Protein AF-A0A259FMA1-F1 (afdb_monomer)

Radius of gyration: 17.79 Å; Cα contacts (8 Å, |Δi|>4): 125; chains: 1; bounding box: 41×22×51 Å

Sequence (116 aa):
MLRATVSTAQATLKATILINGGAAAALLAFIGGIWPATPALMTCLAKALILFVGGVASSAIGTALAYLSQAGFSNEFGAKSKQIGAVTRALAILVVLGAFGFFIAGAVVAYGAVAI

pLDDT: mean 92.95, std 6.94, range [60.34, 98.44]

Mean predicted aligned error: 3.75 Å

Nearest PDB structures (foldseek):
  7x8v-assembly5_E  TM=8.460E-01  e=3.768E+00  Oryza sativa Japonica Group
  8zak-assembly1_A  TM=6.049E-01  e=2.208E+00  Campylobacter jejuni
  3tul-assembly5_D  TM=5.774E-01  e=1.365E+00  Salmonella enterica subsp. enterica serovar Typhimurium
  8zak-assembly2_B  TM=6.036E-01  e=2.884E+00  Campylobacter jejuni

Solvent-accessible surface area (backbone atoms only — not comparable to full-atom values): 5596 Å² total; per-residue (Å²): 109,71,67,59,55,51,53,50,52,53,51,50,35,52,49,46,29,50,54,17,44,49,51,29,51,52,50,53,54,50,57,70,69,51,67,90,61,58,74,65,48,53,52,35,45,51,51,16,37,52,25,11,50,50,7,24,52,28,19,52,51,20,48,54,26,47,50,51,14,50,42,12,69,69,47,74,57,56,96,52,5,63,59,49,13,52,52,28,40,54,50,19,52,54,30,42,54,48,18,51,51,24,36,54,53,14,50,53,39,40,48,61,47,72,76,107

Foldseek 3Di:
DVVVVLVVLVVLLVVLLCLLVVVLVVLVVVLVVPPPDDPQLVVLSVLLNVLSVLLNVLSVLLVVLSVLLVCLVVCVPPPCSVVSNVVSNVSSVVSNVSSVVSNVVSVVSNCVSPVD

Secondary structure (DSSP, 8-state):
-HHHHHHHHHHHHHHHHHHHHHHHHHHHHHHHHS-S--HHHHHHHHHHHHHHHHHHHHHHHHHHHHHHHHHHHTTTTGGGHHHHHHHHHHHHHHHHHHHHHHHHHHHHHHHHHH--

Structure (mmCIF, N/CA/C/O backbone):
data_AF-A0A259FMA1-F1
#
_entry.id   AF-A0A259FMA1-F1
#
loop_
_atom_site.group_PDB
_atom_site.id
_atom_site.type_symbol
_atom_site.label_atom_id
_atom_site.label_alt_id
_atom_site.label_comp_id
_atom_site.label_asym_id
_atom_site.label_entity_id
_atom_site.label_seq_id
_atom_site.pdbx_PDB_ins_code
_atom_site.Cartn_x
_atom_site.Cartn_y
_atom_site.Cartn_z
_atom_site.occupancy
_atom_site.B_iso_or_equiv
_atom_site.auth_seq_id
_atom_site.auth_comp_id
_atom_site.auth_asym_id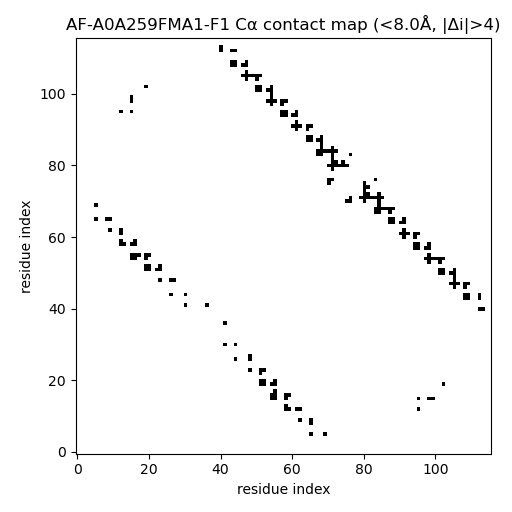
_atom_site.auth_atom_id
_atom_site.pdbx_PDB_model_num
ATOM 1 N N . MET A 1 1 ? -17.166 -10.350 16.332 1.00 61.84 1 MET A N 1
ATOM 2 C CA . MET A 1 1 ? -17.093 -9.878 14.928 1.00 61.84 1 MET A CA 1
ATOM 3 C C . MET A 1 1 ? -15.997 -8.835 14.711 1.00 61.84 1 MET A C 1
ATOM 5 O O . MET A 1 1 ? -15.114 -9.104 13.913 1.00 61.84 1 MET A O 1
ATOM 9 N N . LEU A 1 2 ? -15.960 -7.725 15.466 1.00 69.81 2 LEU A N 1
ATOM 10 C CA . LEU A 1 2 ? -14.937 -6.664 15.323 1.00 69.81 2 LEU A CA 1
ATOM 11 C C . LEU A 1 2 ? -13.480 -7.172 15.328 1.00 69.81 2 LEU A C 1
ATOM 13 O O . LEU A 1 2 ? -12.704 -6.807 14.452 1.00 69.81 2 LEU A O 1
ATOM 17 N N . ARG A 1 3 ? -13.124 -8.079 16.250 1.00 70.06 3 ARG A N 1
ATOM 18 C CA . ARG A 1 3 ? -11.771 -8.664 16.338 1.00 70.06 3 ARG A CA 1
ATOM 19 C C . ARG A 1 3 ? -11.357 -9.436 15.077 1.00 70.06 3 ARG A C 1
ATOM 21 O O . ARG A 1 3 ? -10.216 -9.329 14.645 1.00 70.06 3 ARG A O 1
ATOM 28 N N . ALA A 1 4 ? -12.287 -10.182 14.476 1.00 74.44 4 ALA A N 1
ATOM 29 C CA . ALA A 1 4 ? -12.032 -10.935 13.247 1.00 74.44 4 ALA A CA 1
ATOM 30 C C . ALA A 1 4 ? -11.833 -9.990 12.050 1.00 74.44 4 ALA A C 1
ATOM 32 O O . ALA A 1 4 ? -10.905 -10.173 11.264 1.00 74.44 4 ALA A O 1
ATOM 33 N N . THR A 1 5 ? -12.640 -8.929 11.957 1.00 77.81 5 THR A N 1
ATOM 34 C CA . THR A 1 5 ? -12.496 -7.888 10.927 1.00 77.81 5 THR A CA 1
ATOM 35 C C . THR A 1 5 ? -11.163 -7.147 11.051 1.00 77.81 5 THR A C 1
ATOM 37 O O . THR A 1 5 ? -10.488 -6.935 10.050 1.00 77.81 5 THR A 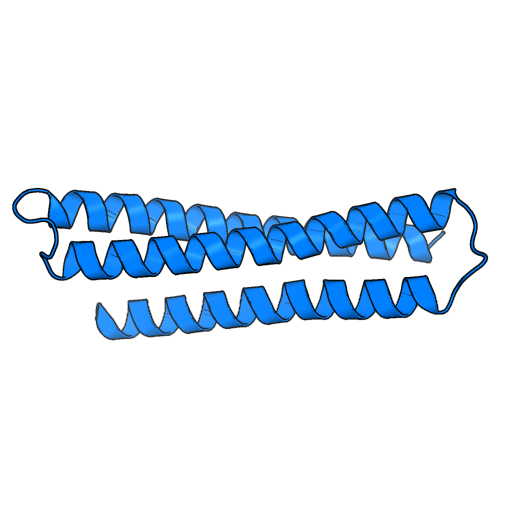O 1
ATOM 40 N N . VAL A 1 6 ? -10.748 -6.805 12.274 1.00 78.62 6 VAL A N 1
ATOM 41 C CA . VAL A 1 6 ? -9.457 -6.154 12.550 1.00 78.62 6 VAL A CA 1
ATOM 42 C C . VAL A 1 6 ? -8.280 -7.056 12.178 1.00 78.62 6 VAL A C 1
ATOM 44 O O . VAL A 1 6 ? -7.353 -6.608 11.506 1.00 78.62 6 VAL A O 1
ATOM 47 N N . SER A 1 7 ? -8.327 -8.331 12.572 1.00 85.50 7 SER A N 1
ATOM 48 C CA . SER A 1 7 ? -7.279 -9.298 12.233 1.00 85.50 7 SER A CA 1
ATOM 49 C C . SER A 1 7 ? -7.154 -9.484 10.719 1.00 85.50 7 SER A C 1
ATOM 51 O O . SER A 1 7 ? -6.045 -9.453 10.188 1.00 85.50 7 SER A O 1
ATOM 53 N N . THR A 1 8 ? -8.287 -9.580 10.018 1.00 88.06 8 THR A N 1
ATOM 54 C CA . THR A 1 8 ? -8.319 -9.664 8.552 1.00 88.06 8 THR A CA 1
ATOM 55 C C . THR A 1 8 ? -7.727 -8.405 7.919 1.00 88.06 8 THR A C 1
ATOM 57 O O . THR A 1 8 ? -6.864 -8.511 7.055 1.00 88.06 8 THR A O 1
ATOM 60 N N . ALA A 1 9 ? -8.105 -7.214 8.396 1.00 87.12 9 ALA A N 1
ATOM 61 C CA . ALA A 1 9 ? -7.566 -5.952 7.890 1.00 87.12 9 ALA A CA 1
ATOM 62 C C . ALA A 1 9 ? -6.039 -5.857 8.060 1.00 87.12 9 ALA A C 1
ATOM 64 O O . ALA A 1 9 ? -5.336 -5.470 7.127 1.00 87.12 9 ALA A O 1
ATOM 65 N N . GLN A 1 10 ? -5.505 -6.257 9.219 1.00 88.88 10 GLN A N 1
ATOM 66 C CA . GLN A 1 10 ? -4.057 -6.303 9.450 1.00 88.88 10 GLN A CA 1
ATOM 67 C C . GLN A 1 10 ? -3.351 -7.312 8.538 1.00 88.88 10 GLN A C 1
ATOM 69 O O . GLN A 1 10 ? -2.250 -7.031 8.065 1.00 88.88 10 GLN A O 1
ATOM 74 N N . ALA A 1 11 ? -3.961 -8.471 8.280 1.00 92.81 11 ALA A N 1
ATOM 75 C CA . ALA A 1 11 ? -3.418 -9.454 7.346 1.00 92.81 11 ALA A CA 1
ATOM 76 C C . ALA A 1 11 ? -3.373 -8.897 5.915 1.00 92.81 11 ALA A C 1
ATOM 78 O O . ALA A 1 11 ? -2.332 -8.985 5.264 1.00 92.81 11 ALA A O 1
ATOM 79 N N . THR A 1 12 ? -4.452 -8.252 5.459 1.00 92.62 12 THR A N 1
ATOM 80 C CA . THR A 1 12 ? -4.504 -7.581 4.153 1.00 92.62 12 THR A CA 1
ATOM 81 C C . TH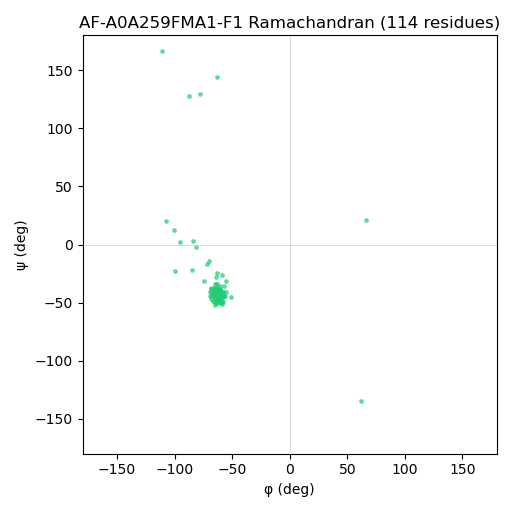R A 1 12 ? -3.422 -6.513 4.034 1.00 92.62 12 THR A C 1
ATOM 83 O O . THR A 1 12 ? -2.661 -6.538 3.077 1.00 92.62 12 THR A O 1
ATOM 86 N N . LEU A 1 13 ? -3.285 -5.624 5.021 1.00 92.88 13 LEU A N 1
ATOM 87 C CA . LEU A 1 13 ? -2.268 -4.567 5.012 1.00 92.88 13 LEU A CA 1
ATOM 88 C C . LEU A 1 13 ? -0.842 -5.123 4.925 1.00 92.88 13 LEU A C 1
ATOM 90 O O . LEU A 1 13 ? -0.043 -4.644 4.122 1.00 92.88 13 LEU A O 1
ATOM 94 N N . LYS A 1 14 ? -0.531 -6.164 5.707 1.00 94.06 14 LYS A N 1
ATOM 95 C CA . LYS A 1 14 ? 0.770 -6.847 5.647 1.00 94.06 14 LYS A CA 1
ATOM 96 C C . LYS A 1 14 ? 1.018 -7.464 4.271 1.00 94.06 14 LYS A C 1
ATOM 98 O O . LYS A 1 14 ? 2.112 -7.313 3.733 1.00 94.06 14 LYS A O 1
ATOM 103 N N . ALA A 1 15 ? 0.010 -8.117 3.694 1.00 95.75 15 ALA A N 1
ATOM 104 C CA . ALA A 1 15 ? 0.105 -8.684 2.354 1.00 95.75 15 ALA A CA 1
ATOM 105 C C . ALA A 1 15 ? 0.332 -7.592 1.296 1.00 95.75 15 ALA A C 1
ATOM 107 O O . ALA A 1 15 ? 1.223 -7.734 0.465 1.00 95.75 15 ALA A O 1
ATOM 108 N N . THR A 1 16 ? -0.394 -6.473 1.354 1.00 94.31 16 THR A N 1
ATOM 109 C CA . THR A 1 16 ? -0.238 -5.369 0.394 1.00 94.31 16 THR A CA 1
ATOM 110 C C . THR A 1 16 ? 1.133 -4.694 0.502 1.00 94.31 16 THR A C 1
ATOM 112 O O . THR A 1 16 ? 1.722 -4.375 -0.534 1.00 94.31 16 THR A O 1
ATOM 115 N N . ILE A 1 17 ? 1.678 -4.536 1.719 1.00 96.44 17 ILE A N 1
ATOM 116 C CA . ILE A 1 17 ? 3.066 -4.086 1.938 1.00 96.44 17 ILE A CA 1
ATOM 117 C C . ILE A 1 17 ? 4.045 -5.066 1.292 1.00 96.44 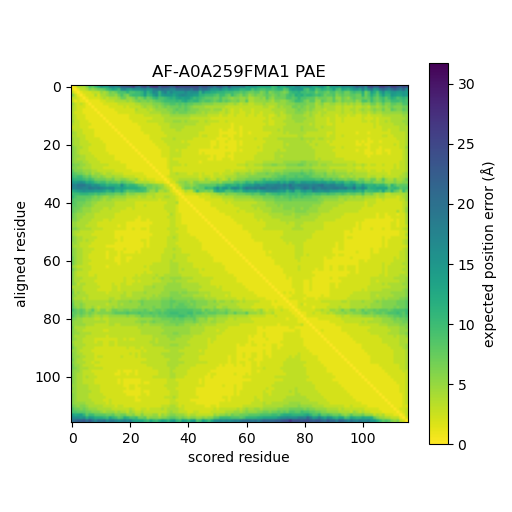17 ILE A C 1
ATOM 119 O O . ILE A 1 17 ? 4.936 -4.635 0.566 1.00 96.44 17 ILE A O 1
ATOM 123 N N . LEU A 1 18 ? 3.877 -6.371 1.529 1.00 97.38 18 LEU A N 1
ATOM 124 C CA . LEU A 1 18 ? 4.782 -7.395 1.009 1.00 97.38 18 LEU A CA 1
ATOM 125 C C . LEU A 1 18 ? 4.751 -7.469 -0.522 1.00 97.38 18 LEU A C 1
ATOM 127 O O . LEU A 1 18 ? 5.802 -7.561 -1.143 1.00 97.38 18 LEU A O 1
ATOM 131 N N . ILE A 1 19 ? 3.567 -7.392 -1.130 1.00 97.25 19 ILE A N 1
ATOM 132 C CA . ILE A 1 19 ? 3.395 -7.445 -2.587 1.00 97.25 19 ILE A CA 1
ATOM 133 C C . ILE A 1 19 ? 4.044 -6.224 -3.249 1.00 97.25 19 ILE A C 1
ATOM 135 O O . ILE A 1 19 ? 4.875 -6.377 -4.143 1.00 97.25 19 ILE A O 1
ATOM 139 N N . ASN A 1 20 ? 3.713 -5.012 -2.791 1.00 97.38 20 ASN A N 1
ATOM 140 C CA . ASN A 1 20 ? 4.286 -3.790 -3.357 1.00 97.38 20 ASN A CA 1
ATOM 141 C C . ASN A 1 20 ? 5.789 -3.678 -3.068 1.00 97.38 20 ASN A C 1
ATOM 143 O O . ASN A 1 20 ? 6.567 -3.344 -3.957 1.00 97.38 20 ASN A O 1
ATOM 147 N N . GLY A 1 21 ? 6.212 -3.989 -1.843 1.00 97.50 21 GLY A N 1
ATOM 148 C CA . GLY A 1 21 ? 7.617 -3.951 -1.444 1.00 97.50 21 GLY A CA 1
ATOM 149 C C . GLY A 1 21 ? 8.452 -4.995 -2.178 1.00 97.50 21 GLY A C 1
ATOM 150 O O . GLY A 1 21 ? 9.549 -4.687 -2.634 1.00 97.50 21 GLY A O 1
ATOM 151 N N . GLY A 1 22 ? 7.911 -6.201 -2.364 1.00 97.94 22 GLY A N 1
ATOM 152 C CA . GLY A 1 22 ? 8.536 -7.260 -3.151 1.00 97.94 22 GLY A CA 1
ATOM 153 C C . GLY A 1 22 ? 8.697 -6.867 -4.617 1.00 97.94 22 GLY A 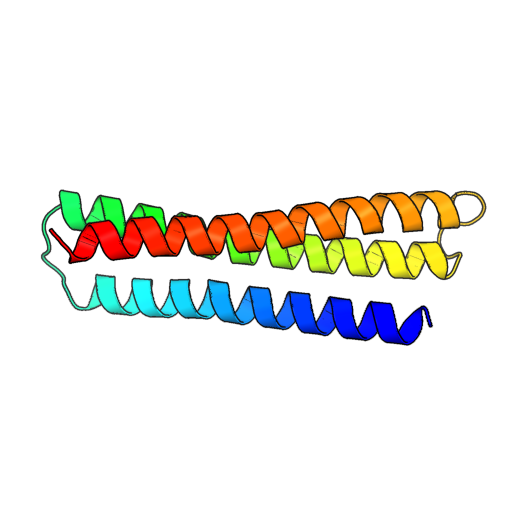C 1
ATOM 154 O O . GLY A 1 22 ? 9.781 -7.034 -5.171 1.00 97.94 22 GLY A O 1
ATOM 155 N N . ALA A 1 23 ? 7.667 -6.270 -5.225 1.00 97.62 23 ALA A N 1
ATOM 156 C CA . ALA A 1 23 ? 7.746 -5.749 -6.590 1.00 97.62 23 ALA A CA 1
ATOM 157 C C . ALA A 1 23 ? 8.782 -4.618 -6.721 1.00 97.62 23 ALA A C 1
ATOM 159 O O . ALA A 1 23 ? 9.595 -4.634 -7.644 1.00 97.62 23 ALA A O 1
ATOM 160 N N . ALA A 1 24 ? 8.809 -3.676 -5.772 1.00 98.00 24 ALA A N 1
ATOM 161 C CA . ALA A 1 24 ? 9.804 -2.605 -5.735 1.00 98.00 24 ALA A CA 1
ATOM 162 C C . ALA A 1 24 ? 11.238 -3.149 -5.606 1.00 98.00 24 ALA A C 1
ATOM 164 O O . ALA A 1 24 ? 12.123 -2.730 -6.350 1.00 98.00 24 ALA A O 1
ATOM 165 N N . ALA A 1 25 ? 11.468 -4.107 -4.702 1.00 97.69 25 ALA A N 1
ATOM 166 C CA . ALA A 1 25 ? 12.777 -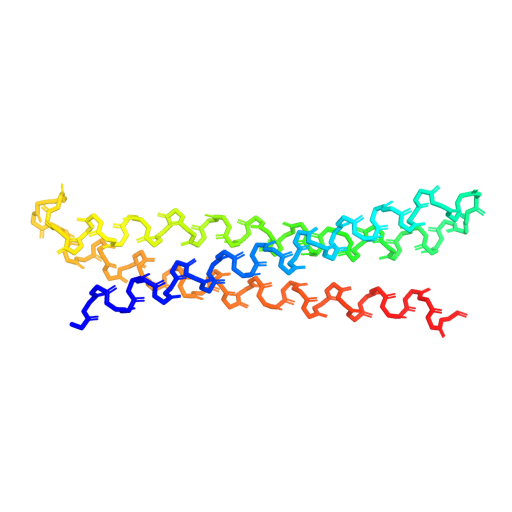4.726 -4.502 1.00 97.69 25 ALA A CA 1
ATOM 167 C C . ALA A 1 25 ? 13.236 -5.518 -5.736 1.00 97.69 25 ALA A C 1
ATOM 169 O O . ALA A 1 25 ? 14.384 -5.382 -6.158 1.00 97.69 25 ALA A O 1
ATOM 170 N N . ALA A 1 26 ? 12.336 -6.293 -6.351 1.00 96.50 26 ALA A N 1
ATOM 171 C CA . ALA A 1 26 ? 12.620 -7.025 -7.583 1.00 96.50 26 ALA A CA 1
ATOM 172 C C . ALA A 1 26 ? 12.990 -6.076 -8.733 1.00 96.50 26 ALA A C 1
ATOM 174 O O . ALA A 1 26 ? 13.958 -6.320 -9.452 1.00 96.50 26 ALA A O 1
ATOM 175 N N . LEU A 1 27 ? 12.263 -4.963 -8.873 1.00 94.88 27 LEU A N 1
ATOM 176 C CA . LEU A 1 27 ? 12.534 -3.976 -9.914 1.00 94.88 27 LEU A CA 1
ATOM 177 C C . LEU A 1 27 ? 13.858 -3.241 -9.683 1.00 94.88 27 LEU A C 1
ATOM 179 O O . LEU A 1 27 ? 14.607 -3.028 -10.630 1.00 94.88 27 LEU A O 1
ATOM 183 N N . LEU A 1 28 ? 14.175 -2.890 -8.435 1.00 93.75 28 LEU A N 1
ATOM 184 C CA . LEU A 1 28 ? 15.449 -2.260 -8.087 1.00 93.75 28 LEU A CA 1
ATOM 185 C C . LEU A 1 28 ? 16.636 -3.190 -8.381 1.00 93.75 28 LEU A C 1
ATOM 187 O O . LEU A 1 28 ? 17.635 -2.747 -8.948 1.00 93.75 28 LEU A O 1
ATOM 191 N N . ALA A 1 29 ? 16.504 -4.480 -8.057 1.00 94.88 29 ALA A N 1
ATOM 192 C CA . ALA A 1 29 ? 17.501 -5.492 -8.396 1.00 94.88 29 ALA A CA 1
ATOM 193 C C . ALA A 1 29 ? 17.668 -5.636 -9.918 1.00 94.88 29 ALA A C 1
ATOM 195 O O . ALA A 1 29 ? 18.793 -5.667 -10.416 1.00 94.88 29 ALA A O 1
ATOM 196 N N . PHE A 1 30 ? 16.558 -5.660 -10.661 1.00 91.44 30 PHE A N 1
ATOM 197 C CA . PHE A 1 30 ? 16.578 -5.721 -12.120 1.00 91.44 30 PHE A CA 1
ATOM 198 C C . PHE A 1 30 ? 17.272 -4.501 -12.742 1.00 91.44 30 PHE A C 1
ATOM 200 O O . PHE A 1 30 ? 18.172 -4.674 -13.560 1.00 91.44 30 PHE A O 1
ATOM 207 N N . ILE A 1 31 ? 16.924 -3.282 -12.310 1.00 91.25 31 ILE A N 1
ATOM 208 C CA . ILE A 1 31 ? 17.553 -2.031 -12.774 1.00 91.25 31 ILE A CA 1
ATOM 209 C C . ILE A 1 31 ? 19.073 -2.066 -12.557 1.00 91.25 31 ILE A C 1
ATOM 211 O O . ILE A 1 31 ? 19.823 -1.702 -13.461 1.00 91.25 31 ILE A O 1
ATOM 215 N N . GLY A 1 32 ? 19.530 -2.531 -11.389 1.00 90.00 32 GLY A N 1
ATOM 216 C CA . GLY A 1 32 ? 20.959 -2.649 -11.087 1.00 90.00 32 GLY A CA 1
ATOM 217 C C . GLY A 1 32 ? 21.705 -3.645 -11.984 1.00 90.00 32 GLY A C 1
ATOM 218 O O . GLY A 1 32 ? 22.897 -3.470 -12.221 1.00 90.00 32 GLY A O 1
ATOM 219 N N . GLY A 1 33 ? 21.012 -4.663 -12.505 1.00 89.50 33 GLY A N 1
ATOM 220 C CA . GLY A 1 33 ? 21.595 -5.691 -13.372 1.00 89.50 33 GLY A CA 1
ATOM 221 C C . GLY A 1 33 ? 21.676 -5.323 -14.856 1.00 89.50 33 GLY A C 1
ATOM 222 O O . GLY A 1 33 ? 22.488 -5.902 -15.570 1.00 89.50 33 GLY A O 1
ATOM 223 N N . ILE A 1 34 ? 20.865 -4.372 -15.332 1.00 86.62 34 ILE A N 1
ATOM 224 C CA . ILE A 1 34 ? 20.790 -4.008 -16.762 1.00 86.62 34 ILE A CA 1
ATOM 225 C C . ILE A 1 34 ? 21.566 -2.734 -17.118 1.00 86.62 34 ILE A C 1
ATOM 227 O O . ILE A 1 34 ? 21.389 -2.178 -18.200 1.00 86.62 34 ILE A O 1
ATOM 231 N N . TRP A 1 35 ? 22.418 -2.242 -16.220 1.00 80.31 35 TRP A N 1
ATOM 232 C CA . TRP A 1 35 ? 23.232 -1.060 -16.484 1.00 80.31 35 TRP A CA 1
ATOM 233 C C . TRP A 1 35 ? 24.452 -1.400 -17.373 1.00 80.31 35 TRP A C 1
ATOM 235 O O . TRP A 1 35 ? 25.200 -2.312 -17.020 1.00 80.31 35 TRP A O 1
ATOM 245 N N . PRO A 1 36 ? 24.721 -0.667 -18.477 1.00 83.44 36 PRO A N 1
ATOM 246 C CA . PRO A 1 36 ? 24.001 0.511 -18.956 1.00 83.44 36 PRO A CA 1
ATOM 247 C C . PRO A 1 36 ? 22.812 0.154 -19.864 1.00 83.44 36 PRO A C 1
ATOM 249 O O . PRO A 1 36 ? 22.955 -0.516 -20.884 1.00 83.44 36 PRO A O 1
ATOM 252 N N . ALA A 1 37 ? 21.646 0.697 -19.526 1.00 84.38 37 ALA A N 1
ATOM 253 C CA . ALA A 1 37 ? 20.427 0.622 -20.325 1.00 84.38 37 ALA A CA 1
ATOM 254 C C . ALA A 1 37 ? 20.074 2.000 -20.900 1.00 84.38 37 ALA A C 1
ATOM 256 O O . ALA A 1 37 ? 20.611 3.029 -20.480 1.00 84.38 37 ALA A O 1
ATOM 257 N N . THR A 1 38 ? 19.152 2.042 -21.866 1.00 90.19 38 THR A N 1
ATOM 258 C CA . THR A 1 38 ? 18.733 3.313 -22.467 1.00 90.19 38 THR A CA 1
ATOM 259 C C . THR A 1 38 ? 18.068 4.225 -21.421 1.00 90.19 38 THR A C 1
ATOM 261 O O . THR A 1 38 ? 17.315 3.745 -20.565 1.00 90.19 38 THR A O 1
ATOM 264 N N . PRO A 1 39 ? 18.271 5.557 -21.490 1.00 89.69 39 PRO A N 1
ATOM 265 C CA . PRO A 1 39 ? 17.619 6.500 -20.576 1.00 89.69 39 PRO A CA 1
ATOM 266 C C . PRO A 1 39 ? 16.086 6.387 -20.565 1.00 89.69 39 PRO A C 1
ATOM 268 O O . PRO A 1 39 ? 15.449 6.605 -19.532 1.00 89.69 39 PRO A O 1
ATOM 271 N N . ALA A 1 40 ? 15.490 6.008 -21.702 1.00 90.44 40 ALA A N 1
ATOM 272 C CA . ALA A 1 40 ? 14.053 5.795 -21.838 1.00 90.44 40 ALA A CA 1
ATOM 273 C C . ALA A 1 40 ? 13.566 4.609 -20.987 1.00 90.44 40 ALA A C 1
ATOM 275 O O . ALA A 1 40 ? 12.635 4.772 -20.195 1.00 90.44 40 ALA A O 1
ATOM 276 N N . LEU A 1 41 ? 14.244 3.457 -21.077 1.00 91.12 41 LEU A N 1
ATOM 277 C CA . LEU A 1 41 ? 13.938 2.273 -20.268 1.00 91.12 41 LEU A CA 1
ATOM 278 C C . LEU A 1 41 ? 14.082 2.579 -18.772 1.00 91.12 41 LEU A C 1
ATOM 280 O O . LEU A 1 41 ? 13.166 2.321 -17.992 1.00 91.12 41 LEU A O 1
ATOM 284 N N . MET A 1 42 ? 15.191 3.213 -18.382 1.00 91.88 42 MET A N 1
ATOM 285 C CA . MET A 1 42 ? 15.447 3.624 -16.995 1.00 91.88 42 MET A CA 1
ATOM 286 C C . MET A 1 42 ? 14.359 4.549 -16.446 1.00 91.88 42 MET A C 1
ATOM 288 O O . MET A 1 42 ? 13.909 4.369 -15.316 1.00 91.88 42 MET A O 1
ATOM 292 N N . THR A 1 43 ? 13.870 5.489 -17.256 1.00 92.81 43 THR A N 1
ATOM 293 C CA . THR A 1 43 ? 12.788 6.397 -16.857 1.00 92.81 43 THR A CA 1
ATOM 294 C C . THR A 1 43 ? 11.470 5.652 -16.630 1.00 92.81 43 THR A C 1
ATOM 296 O O . THR A 1 43 ? 10.769 5.925 -15.653 1.00 92.81 43 THR A O 1
ATOM 299 N N . CYS A 1 44 ? 11.115 4.700 -17.496 1.00 93.88 44 CYS A N 1
ATOM 300 C CA . CYS A 1 44 ? 9.895 3.907 -17.325 1.00 93.88 44 CYS A CA 1
ATOM 301 C C . CYS A 1 44 ? 9.972 2.987 -16.098 1.00 93.88 44 CYS A C 1
ATOM 303 O O . CYS A 1 44 ? 9.032 2.954 -15.300 1.00 93.88 44 CYS A O 1
ATOM 305 N N . LEU A 1 45 ? 11.102 2.307 -15.886 1.00 94.75 45 LEU A N 1
ATOM 306 C CA . LEU A 1 45 ? 11.290 1.452 -14.711 1.00 94.75 45 LEU A CA 1
ATOM 307 C C . LEU A 1 45 ? 11.320 2.273 -13.409 1.00 94.75 45 LEU A C 1
ATOM 309 O O . LEU A 1 45 ? 10.711 1.870 -12.421 1.00 94.75 45 LEU A O 1
ATOM 313 N N . ALA A 1 46 ? 11.919 3.468 -13.408 1.00 94.50 46 ALA A N 1
ATOM 314 C CA . ALA A 1 46 ? 11.867 4.375 -12.258 1.00 94.50 46 ALA A CA 1
ATOM 315 C C . ALA A 1 46 ? 10.430 4.822 -11.924 1.00 94.50 46 ALA A C 1
ATOM 317 O O . ALA A 1 46 ? 10.059 4.891 -10.750 1.00 94.50 46 ALA A O 1
ATOM 318 N N . LYS A 1 47 ? 9.586 5.073 -12.938 1.00 96.50 47 LYS A N 1
ATOM 319 C CA . LYS A 1 47 ? 8.158 5.380 -12.729 1.00 96.50 47 LYS A CA 1
ATOM 320 C C . LYS A 1 47 ? 7.413 4.205 -12.095 1.00 96.50 47 LYS A C 1
ATOM 322 O O . LYS A 1 47 ? 6.671 4.414 -11.137 1.00 96.50 47 LYS A O 1
ATOM 327 N N . ALA A 1 48 ? 7.628 2.983 -12.584 1.00 97.44 48 ALA A N 1
ATOM 328 C CA . ALA A 1 48 ? 7.040 1.786 -11.980 1.00 97.44 48 ALA A CA 1
ATOM 329 C C . ALA A 1 48 ? 7.505 1.588 -10.526 1.00 97.44 48 ALA A C 1
ATOM 331 O O . ALA A 1 48 ? 6.686 1.294 -9.654 1.00 97.44 48 ALA A O 1
ATOM 332 N N . LEU A 1 49 ? 8.788 1.837 -10.239 1.00 97.25 49 LEU A N 1
ATOM 333 C CA . LEU A 1 49 ? 9.338 1.763 -8.885 1.00 97.25 49 LEU A CA 1
ATOM 334 C C . LEU A 1 49 ? 8.651 2.749 -7.933 1.00 97.25 49 LEU A C 1
ATOM 336 O O . LEU A 1 49 ? 8.243 2.356 -6.840 1.00 97.25 49 LEU A O 1
ATOM 340 N N . ILE A 1 50 ? 8.472 4.006 -8.350 1.00 98.00 50 ILE A N 1
ATOM 341 C CA . ILE A 1 50 ? 7.762 5.020 -7.554 1.00 98.00 50 ILE A CA 1
ATOM 342 C C . ILE A 1 50 ? 6.324 4.583 -7.262 1.00 98.00 50 ILE A C 1
ATOM 344 O O . ILE A 1 50 ? 5.851 4.774 -6.143 1.00 98.00 50 ILE A O 1
ATOM 348 N N . LEU A 1 51 ? 5.636 3.973 -8.231 1.00 98.44 51 LEU A N 1
ATOM 349 C CA . LEU A 1 51 ? 4.276 3.473 -8.033 1.00 98.44 51 LEU A CA 1
ATOM 350 C C . LEU A 1 51 ? 4.245 2.353 -6.984 1.00 98.44 51 LEU A C 1
ATOM 352 O O . LEU A 1 51 ? 3.464 2.440 -6.039 1.00 98.44 51 LEU A O 1
ATOM 356 N N . PHE A 1 52 ? 5.140 1.364 -7.063 1.00 98.38 52 PHE A N 1
ATOM 357 C CA . PHE A 1 52 ? 5.221 0.308 -6.046 1.00 98.38 52 PHE A CA 1
ATOM 358 C C . PHE A 1 52 ? 5.570 0.853 -4.655 1.00 98.38 52 PHE A C 1
ATOM 360 O O . PHE A 1 52 ? 4.916 0.505 -3.671 1.00 98.38 52 PHE A O 1
ATOM 367 N N . VAL A 1 53 ? 6.538 1.768 -4.551 1.00 98.19 53 VAL A N 1
ATOM 368 C CA . VAL A 1 53 ? 6.874 2.428 -3.277 1.00 98.19 53 VAL A CA 1
ATOM 369 C C . VAL A 1 53 ? 5.685 3.244 -2.746 1.00 98.19 53 VAL A C 1
ATOM 371 O O . VAL A 1 53 ? 5.402 3.206 -1.549 1.00 98.19 53 VAL A O 1
ATOM 374 N N . GLY A 1 54 ? 4.928 3.909 -3.622 1.00 98.19 54 GLY A N 1
ATOM 375 C CA . GLY A 1 54 ? 3.675 4.587 -3.282 1.00 98.19 54 GLY A CA 1
ATOM 376 C C . GLY A 1 54 ? 2.610 3.635 -2.725 1.00 98.19 54 GLY A C 1
ATOM 377 O O . GLY A 1 54 ? 1.927 3.968 -1.752 1.00 98.19 54 GLY A O 1
ATOM 378 N N . GLY A 1 55 ? 2.519 2.418 -3.267 1.00 98.12 55 GLY A N 1
ATOM 379 C CA . GLY A 1 55 ? 1.680 1.343 -2.733 1.00 98.12 55 GLY A CA 1
ATOM 380 C C . GLY A 1 55 ? 2.108 0.879 -1.334 1.00 98.12 55 GLY A C 1
ATOM 381 O O . GLY A 1 55 ? 1.256 0.703 -0.454 1.00 98.12 55 GLY A O 1
ATOM 382 N N . VAL A 1 56 ? 3.418 0.754 -1.083 1.00 98.19 56 VAL A N 1
ATOM 383 C CA . VAL A 1 56 ? 3.962 0.470 0.262 1.00 98.19 56 VAL A CA 1
ATOM 384 C C . VAL A 1 56 ? 3.619 1.597 1.237 1.00 98.19 56 VAL A C 1
ATOM 386 O O . VAL A 1 56 ? 3.078 1.329 2.311 1.00 98.19 56 VAL A O 1
ATOM 389 N N . ALA A 1 57 ? 3.883 2.850 0.860 1.00 98.06 57 ALA A N 1
ATOM 390 C CA . ALA A 1 57 ? 3.624 4.020 1.698 1.00 98.06 57 ALA A CA 1
ATOM 391 C C . ALA A 1 57 ? 2.134 4.150 2.042 1.00 98.06 57 ALA A C 1
ATOM 393 O O . ALA A 1 57 ? 1.774 4.336 3.205 1.00 98.06 57 ALA A O 1
ATOM 394 N N . SER A 1 58 ? 1.261 3.952 1.052 1.00 97.69 58 SER A N 1
ATOM 395 C CA . SER A 1 58 ? -0.189 3.909 1.255 1.00 97.69 58 SER A CA 1
ATOM 396 C C . SER A 1 58 ? -0.564 2.805 2.247 1.00 97.69 58 SER A C 1
ATOM 398 O O . SER A 1 58 ? -1.246 3.057 3.235 1.00 97.69 58 SER A O 1
ATOM 400 N N . SER A 1 59 ? -0.047 1.589 2.082 1.00 96.94 59 SER A N 1
ATOM 401 C CA . SER A 1 59 ? -0.339 0.486 3.010 1.00 96.94 59 SER A CA 1
ATOM 402 C C . SER A 1 59 ? 0.174 0.745 4.438 1.00 96.94 59 SER A C 1
ATOM 404 O O . SER A 1 59 ? -0.486 0.380 5.415 1.00 96.94 59 SER A O 1
ATOM 406 N N . ALA A 1 60 ? 1.309 1.429 4.599 1.00 96.56 60 ALA A N 1
ATOM 407 C CA . ALA A 1 60 ? 1.801 1.853 5.911 1.00 96.56 60 ALA A CA 1
ATOM 408 C C . ALA A 1 60 ? 0.853 2.873 6.572 1.00 96.56 60 ALA A C 1
ATOM 410 O O . ALA A 1 60 ? 0.474 2.703 7.734 1.00 96.56 60 ALA A O 1
ATOM 411 N N . ILE A 1 61 ? 0.381 3.871 5.815 1.00 97.19 61 ILE A N 1
ATOM 412 C CA . ILE A 1 61 ? -0.635 4.832 6.280 1.00 97.19 61 ILE A CA 1
ATOM 413 C C . ILE A 1 61 ? -1.935 4.103 6.650 1.00 97.19 61 ILE A C 1
ATOM 415 O O . ILE A 1 61 ? -2.501 4.351 7.715 1.00 97.19 61 ILE A O 1
ATOM 419 N N . GLY A 1 62 ? -2.381 3.151 5.827 1.00 95.88 62 GLY A N 1
ATOM 420 C CA . GLY A 1 62 ? -3.543 2.307 6.111 1.00 95.88 62 GLY A CA 1
ATOM 421 C C . GLY A 1 62 ? -3.404 1.530 7.425 1.00 95.88 62 GLY A C 1
ATOM 422 O O . GLY A 1 62 ? -4.374 1.405 8.171 1.00 95.88 62 GLY A O 1
ATOM 423 N N . THR A 1 63 ? -2.190 1.084 7.762 1.00 94.38 63 THR A N 1
ATOM 424 C CA . THR A 1 63 ? -1.891 0.413 9.037 1.00 94.38 63 THR A CA 1
ATOM 425 C C . THR A 1 63 ? -2.010 1.363 10.224 1.00 94.38 63 THR A C 1
ATOM 427 O O . THR A 1 63 ? -2.646 1.012 11.220 1.00 94.38 63 THR A O 1
ATOM 430 N N . ALA A 1 64 ? -1.478 2.581 10.109 1.00 95.25 64 ALA A N 1
ATOM 431 C CA . ALA A 1 64 ? -1.625 3.606 11.141 1.00 95.25 64 ALA A CA 1
ATOM 432 C C . ALA A 1 64 ? -3.101 3.994 11.353 1.00 95.25 64 ALA A C 1
ATOM 434 O O . ALA A 1 64 ? -3.579 4.056 12.486 1.00 95.25 64 ALA A O 1
ATOM 435 N N . LEU A 1 65 ? -3.860 4.172 10.270 1.00 95.50 65 LEU A N 1
ATOM 436 C CA . LEU A 1 65 ? -5.293 4.466 10.330 1.00 95.50 65 LEU A CA 1
ATOM 437 C C . LEU A 1 65 ? -6.097 3.307 10.933 1.00 95.50 65 LEU A C 1
ATOM 439 O O . LEU A 1 65 ? -7.008 3.540 11.726 1.00 95.50 65 LEU A O 1
ATOM 443 N N . ALA A 1 66 ? -5.747 2.058 10.617 1.00 93.56 66 ALA A N 1
ATOM 444 C CA . ALA A 1 66 ? -6.367 0.883 11.223 1.00 93.56 66 ALA A CA 1
ATOM 445 C C . ALA A 1 66 ? -6.074 0.783 12.730 1.00 93.56 66 ALA A C 1
ATOM 447 O O . ALA A 1 66 ? -6.942 0.337 13.483 1.00 93.56 66 ALA A O 1
ATOM 448 N N . TYR A 1 67 ? -4.888 1.206 13.178 1.00 92.75 67 TYR A N 1
ATOM 449 C CA . TYR A 1 67 ? -4.554 1.308 14.601 1.00 92.75 67 TYR A CA 1
ATOM 450 C C . TYR A 1 67 ? -5.390 2.391 15.299 1.00 92.75 67 TYR A C 1
ATOM 452 O O . TYR A 1 67 ? -6.044 2.111 16.302 1.00 92.75 67 TYR A O 1
ATOM 460 N N . LEU A 1 68 ? -5.474 3.594 14.717 1.00 94.56 68 LEU A N 1
ATOM 461 C CA . LEU A 1 68 ? -6.326 4.672 15.240 1.00 94.56 68 LEU A CA 1
ATOM 462 C C . LEU A 1 68 ? -7.808 4.280 15.273 1.00 94.56 68 LEU A C 1
ATOM 464 O O . LEU A 1 68 ? -8.529 4.635 16.206 1.00 94.56 68 LEU A O 1
ATOM 468 N N . SER A 1 69 ? -8.263 3.514 14.282 1.00 93.50 69 SER A N 1
ATOM 469 C CA . SER A 1 69 ? -9.629 3.001 14.243 1.00 93.50 69 SER A CA 1
ATOM 470 C C . SER A 1 69 ? -9.920 2.060 15.407 1.00 93.50 69 SER A C 1
ATOM 472 O O . SER A 1 69 ? -10.972 2.175 16.040 1.00 93.50 69 SER A O 1
ATOM 474 N N . GLN A 1 70 ? -8.973 1.178 15.734 1.00 92.56 70 GLN A N 1
ATOM 475 C CA . GLN A 1 70 ? -9.078 0.283 16.886 1.00 92.56 70 GLN A CA 1
ATOM 476 C C . GLN A 1 70 ? -9.132 1.064 18.197 1.00 92.56 70 GLN A C 1
ATOM 478 O O . GLN A 1 70 ? -10.071 0.855 18.958 1.00 92.56 70 GLN A O 1
ATOM 483 N N . ALA A 1 71 ? -8.219 2.016 18.411 1.00 92.69 71 ALA A N 1
ATOM 484 C CA . ALA A 1 71 ? -8.246 2.894 19.584 1.00 92.69 71 ALA A CA 1
ATOM 485 C C . ALA A 1 71 ? -9.595 3.635 19.709 1.00 92.69 71 ALA A C 1
ATOM 487 O O . ALA A 1 71 ? -10.206 3.698 20.779 1.00 92.69 71 ALA A O 1
ATOM 488 N N . GLY A 1 72 ? -10.137 4.102 18.577 1.00 94.50 72 GLY A N 1
ATOM 489 C CA . GLY A 1 72 ? -11.463 4.710 18.492 1.00 94.50 72 GLY A CA 1
ATOM 490 C C . GLY A 1 72 ? -12.587 3.789 18.962 1.00 94.50 72 GLY A C 1
ATOM 491 O O . GLY A 1 72 ? -13.382 4.169 19.826 1.00 94.50 72 GLY A O 1
ATOM 492 N N . PHE A 1 73 ? -12.644 2.561 18.452 1.00 91.44 73 PHE A N 1
ATOM 493 C CA . PHE A 1 73 ? -13.658 1.588 18.869 1.00 91.44 73 PHE A CA 1
ATOM 494 C C . PHE A 1 73 ? -13.437 1.025 20.285 1.00 91.44 73 PHE A C 1
ATOM 496 O O . PHE A 1 73 ? -14.395 0.527 20.876 1.00 91.44 73 PHE A O 1
ATOM 503 N N . SER A 1 74 ? -12.236 1.173 20.849 1.00 92.75 74 SER A N 1
ATOM 504 C CA . SER A 1 74 ? -11.898 0.851 22.245 1.00 92.75 74 SER A CA 1
ATOM 505 C C . SER A 1 74 ? -12.233 1.966 23.249 1.00 92.75 74 SER A C 1
ATOM 507 O O . SER A 1 74 ? -11.986 1.806 24.438 1.00 92.75 74 SER A O 1
ATOM 509 N N . ASN A 1 75 ? -12.846 3.070 22.805 1.00 94.19 75 ASN A N 1
ATOM 510 C CA . ASN A 1 75 ? -13.190 4.243 23.625 1.00 94.19 75 ASN A CA 1
ATOM 511 C C . ASN A 1 75 ? -11.994 5.053 24.173 1.00 94.19 75 ASN A C 1
ATOM 513 O O . ASN A 1 75 ? -12.165 5.835 25.108 1.00 94.19 75 ASN A O 1
ATOM 517 N N . GLU A 1 76 ? -10.808 4.944 23.568 1.00 95.81 76 GLU A N 1
ATOM 518 C CA . GLU A 1 76 ? -9.593 5.642 24.026 1.00 95.81 76 GLU A CA 1
ATOM 519 C C . GLU A 1 76 ? -9.626 7.168 23.794 1.00 95.81 76 GLU A C 1
ATOM 521 O O . GLU A 1 76 ? -8.846 7.901 24.397 1.00 95.81 76 GLU A O 1
ATOM 526 N N . PHE A 1 77 ? -10.560 7.680 22.979 1.00 94.38 77 PHE A N 1
ATOM 527 C CA . PHE A 1 77 ? -10.730 9.120 22.713 1.00 94.38 77 PHE A CA 1
ATOM 528 C C . PHE A 1 77 ? -11.982 9.735 23.370 1.00 94.38 77 PHE A C 1
ATOM 530 O O . PHE A 1 77 ? -12.492 10.769 22.921 1.00 94.38 77 PHE A O 1
ATOM 537 N N . GLY A 1 78 ? -12.533 9.092 24.405 1.00 94.69 78 GLY A N 1
ATOM 538 C CA . GLY A 1 78 ? -13.680 9.606 25.160 1.00 94.69 78 GLY A CA 1
ATOM 539 C C . GLY A 1 78 ? -14.947 9.780 24.309 1.00 94.69 78 GLY A C 1
ATOM 540 O O . GLY A 1 78 ? -15.306 8.913 23.511 1.00 94.69 78 GLY A O 1
ATOM 541 N N . ALA A 1 79 ? -15.643 10.914 24.448 1.00 95.44 79 ALA A N 1
ATOM 542 C CA . ALA A 1 79 ? -16.946 11.144 23.806 1.00 95.44 79 ALA A CA 1
ATOM 543 C C . ALA A 1 79 ? -16.925 11.048 22.265 1.00 95.44 79 ALA A C 1
ATOM 545 O O . ALA A 1 79 ? -17.938 10.714 21.651 1.00 95.44 79 ALA A O 1
ATOM 546 N N . LYS A 1 80 ? -15.776 11.308 21.625 1.00 95.25 80 LYS A N 1
ATOM 547 C CA . LYS A 1 80 ? -15.627 11.283 20.156 1.00 95.25 80 LYS A CA 1
ATOM 548 C C . LYS A 1 80 ? -15.106 9.950 19.613 1.00 95.25 80 LYS A C 1
ATOM 550 O O . LYS A 1 80 ? -14.915 9.814 18.404 1.00 95.25 80 LYS A O 1
ATOM 555 N N . SER A 1 81 ? -14.890 8.954 20.470 1.00 94.81 81 SER A N 1
ATOM 556 C CA . SER A 1 81 ? -14.148 7.748 20.101 1.00 94.81 81 SER A CA 1
ATOM 557 C C . SER A 1 81 ? -14.800 6.944 18.971 1.00 94.81 81 SER A C 1
ATOM 559 O O . SER A 1 81 ? -14.125 6.569 18.013 1.00 94.81 81 SER A O 1
ATOM 561 N N . LYS A 1 82 ? -16.132 6.785 18.988 1.00 93.69 82 LYS A N 1
ATOM 562 C CA . LYS A 1 82 ? -16.865 6.106 17.901 1.00 93.69 82 LYS A CA 1
ATOM 563 C C . LYS A 1 82 ? -16.762 6.845 16.562 1.00 93.69 82 LYS A C 1
ATOM 565 O O . LYS A 1 82 ? -16.632 6.201 15.523 1.00 93.69 82 LYS A O 1
ATOM 570 N N . GLN A 1 83 ? -16.798 8.180 16.581 1.00 95.81 83 GLN A N 1
ATOM 571 C CA . GLN A 1 83 ? -16.677 8.999 15.372 1.00 95.81 83 GLN A CA 1
ATOM 572 C C . GLN A 1 83 ? -15.263 8.897 14.789 1.00 95.81 83 GLN A C 1
ATOM 574 O O . GLN A 1 83 ? -15.116 8.634 13.597 1.00 95.81 83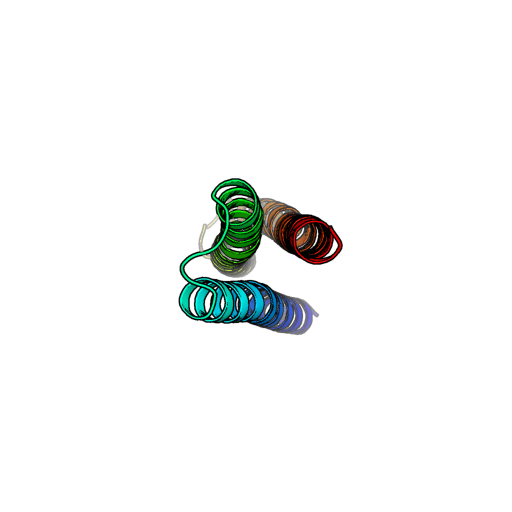 GLN A O 1
ATOM 579 N N . ILE A 1 84 ? -14.230 9.025 15.630 1.00 96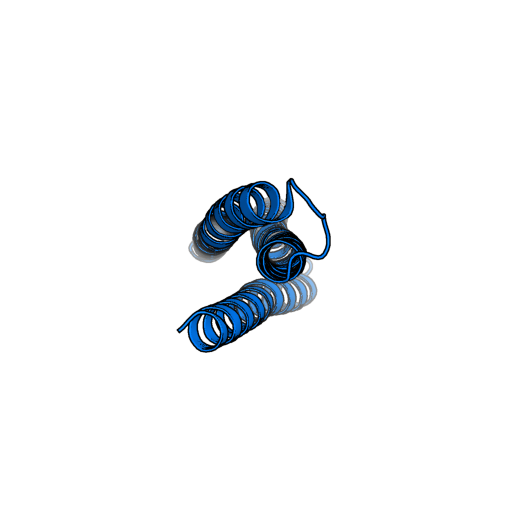.12 84 ILE A N 1
ATOM 580 C CA . ILE A 1 84 ? -12.829 8.850 15.220 1.00 96.12 84 ILE A CA 1
ATOM 581 C C . ILE A 1 84 ? -12.615 7.441 14.658 1.00 96.12 84 ILE A C 1
ATOM 583 O O . ILE A 1 84 ? -12.040 7.298 13.578 1.00 96.12 84 ILE A O 1
ATOM 587 N N . GLY A 1 85 ? -13.145 6.414 15.330 1.00 94.94 85 GLY A N 1
ATOM 588 C CA . GLY A 1 85 ? -13.077 5.023 14.883 1.00 94.94 85 GLY A CA 1
ATOM 589 C C . GLY A 1 85 ? -13.682 4.809 13.494 1.00 94.94 85 GLY A C 1
ATOM 590 O O . GLY A 1 85 ? -13.076 4.152 12.645 1.00 94.94 85 GLY A O 1
ATOM 591 N N . ALA A 1 86 ? -14.848 5.407 13.231 1.00 94.56 86 ALA A N 1
ATOM 592 C CA . ALA A 1 86 ? -15.532 5.311 11.944 1.00 94.56 86 ALA A CA 1
ATOM 593 C C . ALA A 1 86 ? -14.802 6.060 10.816 1.00 94.56 86 ALA A C 1
ATOM 595 O O . ALA A 1 86 ? -14.640 5.501 9.728 1.00 94.56 86 ALA A O 1
ATOM 596 N N . VAL A 1 87 ? -14.335 7.288 11.074 1.00 97.12 87 VAL A N 1
ATOM 597 C CA . VAL A 1 87 ? -13.620 8.114 10.083 1.00 97.12 87 VAL A CA 1
ATOM 598 C C . VAL A 1 87 ? -12.294 7.466 9.696 1.00 97.12 87 VAL A C 1
ATOM 600 O O . VAL A 1 87 ? -12.025 7.260 8.515 1.00 97.12 87 VAL A O 1
ATOM 603 N N . THR A 1 88 ? -11.486 7.077 10.680 1.00 95.56 88 THR A N 1
ATOM 604 C CA . THR A 1 88 ? -10.182 6.439 10.433 1.00 95.56 88 THR A CA 1
ATOM 605 C C . THR A 1 88 ? -10.326 5.088 9.737 1.00 95.56 88 THR A C 1
ATOM 607 O O . THR A 1 88 ? -9.525 4.778 8.860 1.00 95.56 88 THR A O 1
ATOM 610 N N . ARG A 1 89 ? -11.391 4.321 10.023 1.00 94.81 89 ARG A N 1
ATOM 611 C CA . ARG A 1 89 ? -11.723 3.102 9.265 1.00 94.81 89 ARG A CA 1
ATOM 612 C C . ARG A 1 89 ? -12.001 3.401 7.795 1.00 94.81 89 ARG A C 1
ATOM 614 O O . ARG A 1 89 ? -11.484 2.700 6.931 1.00 94.81 89 ARG A O 1
ATOM 621 N N . ALA A 1 90 ? -12.830 4.406 7.511 1.00 95.44 90 ALA A N 1
ATOM 622 C CA . ALA A 1 90 ? -13.165 4.780 6.140 1.00 95.44 90 ALA A CA 1
ATOM 623 C C . ALA A 1 90 ? -11.913 5.225 5.368 1.00 95.44 90 ALA A C 1
ATOM 625 O O . ALA A 1 90 ? -11.676 4.752 4.258 1.00 95.44 90 ALA A O 1
ATOM 626 N N . LEU A 1 91 ? -11.064 6.047 5.991 1.00 96.62 91 LEU A N 1
ATOM 627 C CA . LEU A 1 91 ? -9.784 6.456 5.412 1.00 96.62 91 LEU A CA 1
ATOM 628 C C . LEU A 1 91 ? -8.851 5.260 5.177 1.00 96.62 91 LEU A C 1
ATOM 630 O O . LEU A 1 91 ? -8.254 5.166 4.109 1.00 96.62 91 LEU A O 1
ATOM 634 N N . ALA A 1 92 ? -8.759 4.320 6.124 1.00 94.75 92 ALA A N 1
ATOM 635 C CA . ALA A 1 92 ? -7.935 3.122 5.966 1.00 94.75 92 ALA A CA 1
ATOM 636 C C . ALA A 1 92 ? -8.361 2.302 4.738 1.00 94.75 92 ALA A C 1
ATOM 638 O O . ALA A 1 92 ? -7.510 1.881 3.960 1.00 94.75 92 ALA A O 1
ATOM 639 N N . ILE A 1 93 ? -9.672 2.126 4.530 1.00 94.00 93 ILE A N 1
ATOM 640 C CA . ILE A 1 93 ? -10.216 1.421 3.359 1.00 94.00 93 ILE A CA 1
ATOM 641 C C . ILE A 1 93 ? -9.808 2.129 2.064 1.00 94.00 93 ILE A C 1
ATOM 643 O O . ILE A 1 93 ? -9.284 1.482 1.159 1.00 94.00 93 ILE A O 1
ATOM 647 N N . LEU A 1 94 ? -10.004 3.448 1.982 1.00 96.38 94 LEU A N 1
ATOM 648 C CA . LEU A 1 94 ? -9.663 4.227 0.786 1.00 96.38 94 LEU A CA 1
ATOM 649 C C . LEU A 1 94 ? -8.173 4.130 0.448 1.00 96.38 94 LEU A C 1
ATOM 651 O O . LEU A 1 94 ? -7.810 3.917 -0.707 1.00 96.38 94 LEU A O 1
ATOM 655 N N . VAL A 1 95 ? -7.312 4.232 1.459 1.00 96.38 95 VAL A N 1
ATOM 656 C CA . VAL A 1 95 ? -5.862 4.161 1.273 1.00 96.38 95 VAL A CA 1
ATOM 657 C C . VAL A 1 95 ? -5.414 2.753 0.850 1.00 96.38 95 VAL A C 1
ATOM 659 O O . VAL A 1 95 ? -4.543 2.630 -0.009 1.00 96.38 95 VAL A O 1
ATOM 662 N N . VAL A 1 96 ? -6.022 1.685 1.381 1.00 94.38 96 VAL A N 1
ATOM 663 C CA . VAL A 1 96 ? -5.727 0.301 0.954 1.00 94.38 96 VAL A CA 1
ATOM 664 C C . VAL A 1 96 ? -6.157 0.055 -0.492 1.00 94.38 96 VAL A C 1
ATOM 666 O O . VAL A 1 96 ? -5.407 -0.549 -1.257 1.00 94.38 96 VAL A O 1
ATOM 669 N N . LEU A 1 97 ? -7.328 0.552 -0.898 1.00 95.81 97 LEU A N 1
ATOM 670 C CA . LEU A 1 97 ? -7.756 0.492 -2.299 1.00 95.81 97 LEU A CA 1
ATOM 671 C C . LEU A 1 97 ? -6.798 1.278 -3.205 1.00 95.81 97 LEU A C 1
ATOM 673 O O . LEU A 1 97 ? -6.406 0.785 -4.263 1.00 95.81 97 LEU A O 1
ATOM 677 N N . GLY A 1 98 ? -6.347 2.452 -2.754 1.00 97.25 98 GLY A N 1
ATOM 678 C CA . GLY A 1 98 ? -5.303 3.226 -3.423 1.00 97.25 98 GLY A CA 1
ATOM 679 C C . GLY A 1 98 ? -3.993 2.448 -3.576 1.00 97.25 98 GLY A C 1
ATOM 680 O O . GLY A 1 98 ? -3.397 2.466 -4.650 1.00 97.25 98 GLY A O 1
ATOM 681 N N . ALA A 1 99 ? -3.577 1.692 -2.556 1.00 97.75 99 ALA A N 1
ATOM 682 C CA . ALA A 1 99 ? -2.380 0.852 -2.613 1.00 97.75 99 ALA A CA 1
ATOM 683 C C . ALA A 1 99 ? -2.467 -0.251 -3.683 1.00 97.75 99 ALA A C 1
ATOM 685 O O . ALA A 1 99 ? -1.473 -0.534 -4.355 1.00 97.75 99 ALA A O 1
ATOM 686 N N . PHE A 1 100 ? -3.647 -0.848 -3.888 1.00 96.88 100 PHE A N 1
ATOM 687 C CA . PHE A 1 100 ? -3.870 -1.770 -5.007 1.00 96.88 100 PHE A CA 1
ATOM 688 C C . PHE A 1 100 ? -3.845 -1.052 -6.359 1.00 96.88 100 PHE A C 1
ATOM 690 O O . PHE A 1 100 ? -3.271 -1.574 -7.313 1.00 96.88 100 PHE A O 1
ATOM 697 N N . GLY A 1 101 ? -4.400 0.161 -6.438 1.00 97.88 101 GLY A N 1
ATOM 698 C CA . GLY A 1 101 ? -4.296 1.006 -7.630 1.00 97.88 101 GLY A CA 1
ATOM 699 C C . GLY A 1 101 ? -2.841 1.300 -8.010 1.00 97.88 101 GLY A C 1
ATOM 700 O O . GLY A 1 101 ? -2.461 1.126 -9.167 1.00 97.88 101 GLY A O 1
ATOM 701 N N . PHE A 1 102 ? -2.009 1.657 -7.029 1.00 98.44 102 PHE A N 1
ATOM 702 C CA . PHE A 1 102 ? -0.569 1.849 -7.211 1.00 98.44 102 PHE A CA 1
ATOM 703 C C . PHE A 1 102 ? 0.133 0.591 -7.726 1.00 98.44 102 PHE A C 1
ATOM 705 O O . PHE A 1 102 ? 0.917 0.681 -8.669 1.00 98.44 102 PHE A O 1
ATOM 712 N N . PHE A 1 103 ? -0.183 -0.576 -7.161 1.00 98.12 103 PHE A N 1
ATOM 713 C CA . PHE A 1 103 ? 0.373 -1.846 -7.624 1.00 98.12 103 PHE A CA 1
ATOM 714 C C . PHE A 1 103 ? 0.029 -2.122 -9.093 1.00 98.12 103 PHE A C 1
ATOM 716 O O . PHE A 1 103 ? 0.919 -2.397 -9.895 1.00 98.12 103 PHE A O 1
ATOM 723 N N . ILE A 1 104 ? -1.252 -2.013 -9.462 1.00 98.25 104 ILE A N 1
ATOM 724 C CA . ILE A 1 104 ? -1.713 -2.280 -10.831 1.00 98.25 104 ILE A CA 1
ATOM 725 C C . ILE A 1 104 ? -1.059 -1.301 -11.812 1.00 98.25 104 ILE A C 1
ATOM 727 O O . ILE A 1 104 ? -0.520 -1.725 -12.833 1.00 98.25 104 ILE A O 1
ATOM 731 N N . ALA A 1 105 ? -1.048 -0.004 -11.491 1.00 98.31 105 ALA A N 1
ATOM 732 C CA . ALA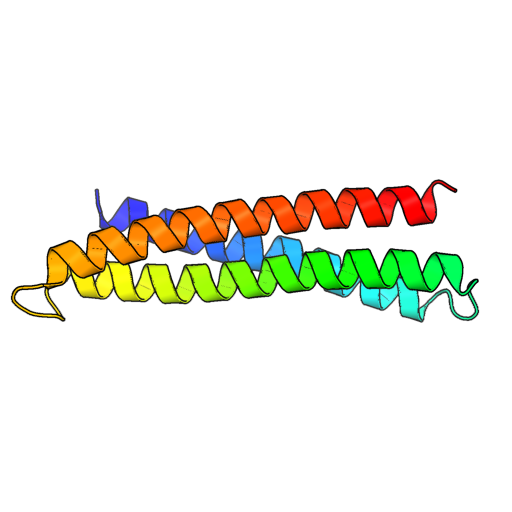 A 1 105 ? -0.408 1.004 -12.330 1.00 98.31 105 ALA A CA 1
ATOM 733 C C . ALA A 1 105 ? 1.100 0.742 -12.486 1.00 98.31 105 ALA A C 1
ATOM 735 O O . ALA A 1 105 ? 1.620 0.799 -13.600 1.00 98.31 105 ALA A O 1
ATOM 736 N N . GLY A 1 106 ? 1.794 0.407 -11.392 1.00 97.94 106 GLY A N 1
ATOM 737 C CA . GLY A 1 106 ? 3.216 0.058 -11.410 1.00 97.94 106 GLY A CA 1
ATOM 738 C C . GLY A 1 106 ? 3.501 -1.157 -12.287 1.00 97.94 106 GLY A C 1
ATOM 739 O O . GLY A 1 106 ? 4.422 -1.122 -13.101 1.00 97.94 106 GLY A O 1
ATOM 740 N N . ALA A 1 107 ? 2.664 -2.193 -12.193 1.00 97.56 107 ALA A N 1
ATOM 741 C CA . ALA A 1 107 ? 2.776 -3.400 -13.005 1.00 97.56 107 ALA A CA 1
ATOM 742 C C . ALA A 1 107 ? 2.567 -3.120 -14.502 1.00 97.56 107 ALA A C 1
ATOM 744 O O . ALA A 1 107 ? 3.342 -3.605 -15.324 1.00 97.56 107 ALA A O 1
ATOM 745 N N . VAL A 1 108 ? 1.575 -2.298 -14.862 1.00 97.94 108 VAL A N 1
ATOM 746 C CA . VAL A 1 108 ? 1.325 -1.899 -16.259 1.00 97.94 108 VAL A CA 1
ATOM 747 C C . VAL A 1 108 ? 2.501 -1.105 -16.828 1.00 97.94 108 VAL A C 1
ATOM 749 O O . VAL A 1 108 ? 2.944 -1.385 -17.942 1.00 97.94 108 VAL A O 1
ATOM 752 N N . VAL A 1 109 ? 3.043 -0.149 -16.066 1.00 96.75 109 VAL A N 1
ATOM 753 C CA . VAL A 1 109 ? 4.206 0.643 -16.496 1.00 96.75 109 VAL A CA 1
ATOM 754 C C . VAL A 1 109 ? 5.449 -0.237 -16.644 1.00 96.75 109 VAL A C 1
ATOM 756 O O . VAL A 1 109 ? 6.168 -0.101 -17.631 1.00 96.75 109 VAL A O 1
ATOM 759 N N . ALA A 1 110 ? 5.692 -1.156 -15.705 1.00 95.81 110 ALA A N 1
ATOM 760 C CA . ALA A 1 110 ? 6.817 -2.087 -15.779 1.00 95.81 110 ALA A CA 1
ATOM 761 C C . ALA A 1 110 ? 6.703 -3.022 -16.992 1.00 95.81 110 ALA A C 1
ATOM 763 O O . ALA A 1 110 ? 7.673 -3.189 -17.726 1.00 95.81 110 ALA A O 1
ATOM 764 N N . TYR A 1 111 ? 5.515 -3.581 -17.239 1.00 95.50 111 TYR A N 1
ATOM 765 C CA . TYR A 1 111 ? 5.262 -4.426 -18.406 1.00 95.50 111 TYR A CA 1
ATOM 766 C C . TYR A 1 111 ? 5.495 -3.663 -19.714 1.00 95.50 111 TYR A C 1
ATOM 768 O O . TYR A 1 111 ? 6.239 -4.127 -20.575 1.00 95.50 111 TYR A O 1
ATOM 776 N N . GLY A 1 112 ? 4.929 -2.458 -19.837 1.00 93.50 112 GLY A N 1
ATOM 777 C CA . GLY A 1 112 ? 5.113 -1.615 -21.018 1.00 93.50 112 GLY A CA 1
ATOM 778 C C . GLY A 1 112 ? 6.563 -1.180 -21.247 1.00 93.50 112 GLY A C 1
ATOM 779 O O . GLY A 1 112 ? 6.933 -0.906 -22.378 1.00 93.50 112 GLY A O 1
ATOM 780 N N . ALA A 1 113 ? 7.396 -1.138 -20.205 1.00 90.94 113 ALA A N 1
ATOM 781 C CA . ALA A 1 113 ? 8.814 -0.815 -20.339 1.00 90.94 113 ALA A CA 1
ATOM 782 C C . ALA A 1 113 ? 9.638 -1.961 -20.948 1.00 90.94 113 ALA A C 1
ATOM 784 O O . ALA A 1 113 ? 10.635 -1.694 -21.605 1.00 90.94 113 ALA A O 1
ATOM 785 N N . VAL A 1 114 ? 9.247 -3.215 -20.696 1.00 86.12 114 VAL A N 1
ATOM 786 C CA . VAL A 1 114 ? 10.003 -4.415 -21.107 1.00 86.12 114 VAL A CA 1
ATOM 787 C C . VAL A 1 114 ? 9.438 -5.046 -22.384 1.00 86.12 114 VAL A C 1
ATOM 789 O O . VAL A 1 114 ? 10.144 -5.766 -23.080 1.00 86.12 114 VAL A O 1
ATOM 792 N N . ALA A 1 115 ? 8.167 -4.794 -22.700 1.00 83.50 115 ALA A N 1
ATOM 793 C CA . ALA A 1 115 ? 7.505 -5.326 -23.891 1.00 83.50 115 ALA A CA 1
ATOM 794 C C . ALA A 1 115 ? 7.798 -4.540 -25.191 1.00 83.50 115 ALA A C 1
ATOM 796 O O . ALA A 1 115 ? 7.280 -4.921 -26.241 1.00 83.50 115 ALA A O 1
ATOM 797 N N . ILE A 1 116 ? 8.575 -3.451 -25.117 1.00 60.34 116 ILE A N 1
ATOM 798 C CA . ILE A 1 116 ? 9.017 -2.610 -26.247 1.00 60.34 116 ILE A CA 1
ATOM 799 C C . ILE A 1 116 ? 10.501 -2.869 -26.489 1.00 60.34 116 ILE A C 1
ATOM 801 O O . ILE A 1 116 ? 10.881 -3.003 -27.672 1.00 60.34 116 ILE A O 1
#